Protein AF-A0A0D0CET9-F1 (afdb_monomer_lite)

Secondary structure (DSSP, 8-state):
------------------TTS-----PPPB---HHHHHHHHHHHHHHHHH-SSSS--HHHHHHHHHHHHHH--S--BS---HHHHHHHH-

pLDDT: mean 76.47, std 14.96, range [45.66, 94.25]

Organism: NCBI:txid930991

Foldseek 3Di:
DDDDDPDPPDDDDPDPPPPVVPPVPPQWQQDDDPVLVVLLVVQVVVVVVVDPPNDDDLVSLQVSLVVSCVVCVPGDGDRRHSVNSVVVVD

Radius of gyration: 24.07 Å; chains: 1; bounding box: 46×57×64 Å

Sequence (90 aa):
SRNSQVSIHSLCSQGTVDPTTLKKSRKPSAKWTLDKETAFIDFLLSQFSASSDGNPRKATFNEAATLLKKKFPKALGAEKTGDVCMSKWT

Structure (mmCIF, N/CA/C/O backbone):
data_AF-A0A0D0C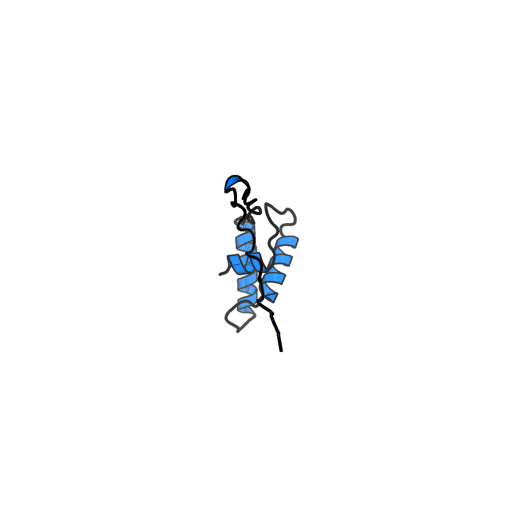ET9-F1
#
_entry.id   AF-A0A0D0CET9-F1
#
loop_
_atom_site.group_PDB
_atom_site.id
_atom_site.type_symbol
_atom_site.label_atom_id
_atom_site.label_alt_id
_atom_site.label_comp_id
_atom_site.label_asym_id
_atom_site.label_entity_id
_atom_site.label_seq_id
_atom_site.pdbx_PDB_ins_code
_atom_site.Cartn_x
_atom_site.Cartn_y
_atom_site.Cartn_z
_atom_site.occupancy
_atom_site.B_iso_or_equiv
_atom_site.auth_seq_id
_atom_site.auth_comp_id
_atom_site.auth_asym_id
_atom_site.auth_atom_id
_atom_site.pdbx_PDB_model_num
ATOM 1 N N . SER A 1 1 ? -2.069 -47.774 -51.267 1.00 45.66 1 SER A N 1
ATOM 2 C CA . SER A 1 1 ? -1.955 -48.054 -49.826 1.00 45.66 1 SER A CA 1
ATOM 3 C C . SER A 1 1 ? -2.645 -46.938 -49.069 1.00 45.66 1 SER A C 1
ATOM 5 O O . SER A 1 1 ? -2.365 -45.775 -49.328 1.00 45.66 1 SER A O 1
ATOM 7 N N . ARG A 1 2 ? -3.640 -47.302 -48.263 1.00 51.81 2 ARG A N 1
ATOM 8 C CA . ARG A 1 2 ? -4.518 -46.425 -47.483 1.00 51.81 2 ARG A CA 1
ATOM 9 C C . ARG A 1 2 ? -3.718 -45.873 -46.299 1.00 51.81 2 ARG A C 1
ATOM 11 O O . ARG A 1 2 ? -3.171 -46.672 -45.550 1.00 51.81 2 ARG A O 1
ATOM 18 N N . ASN A 1 3 ? -3.677 -44.557 -46.097 1.00 48.62 3 ASN A N 1
ATOM 19 C CA . ASN A 1 3 ? -3.450 -44.039 -44.751 1.00 48.62 3 ASN A CA 1
ATOM 20 C C . ASN A 1 3 ? -4.286 -42.781 -44.516 1.00 48.62 3 ASN A C 1
ATOM 22 O O . ASN A 1 3 ? -4.177 -41.784 -45.226 1.00 48.62 3 ASN A O 1
ATOM 26 N N . SER A 1 4 ? -5.190 -42.913 -43.557 1.00 59.09 4 SER A N 1
ATOM 27 C CA . SER A 1 4 ? -6.193 -41.948 -43.151 1.00 59.09 4 SER A CA 1
ATOM 28 C C . SER A 1 4 ? -5.808 -41.503 -41.753 1.00 59.09 4 SER A C 1
ATOM 30 O O . SER A 1 4 ? -5.846 -42.316 -40.837 1.00 59.09 4 SER A O 1
ATOM 32 N N . GLN A 1 5 ? -5.492 -40.226 -41.566 1.00 60.53 5 GLN A N 1
ATOM 33 C CA . GLN A 1 5 ? -5.522 -39.645 -40.229 1.00 60.53 5 GLN A CA 1
ATOM 34 C C . GLN A 1 5 ? -5.975 -38.193 -40.325 1.00 60.53 5 GLN A C 1
ATOM 36 O O . GLN A 1 5 ? -5.191 -37.251 -40.318 1.00 60.53 5 GLN A O 1
ATOM 41 N N . VAL A 1 6 ? -7.288 -38.031 -40.478 1.00 54.88 6 VAL A N 1
ATOM 42 C CA . VAL A 1 6 ? -7.954 -36.750 -40.262 1.00 54.88 6 VAL A CA 1
ATOM 43 C C . VAL A 1 6 ? -7.990 -36.558 -38.750 1.00 54.88 6 VAL A C 1
ATOM 45 O O . VAL A 1 6 ? -8.681 -37.286 -38.040 1.00 54.88 6 VAL A O 1
ATOM 48 N N . SER A 1 7 ? -7.162 -35.642 -38.253 1.00 56.94 7 SER A N 1
ATOM 49 C CA . SER A 1 7 ? -7.127 -35.263 -36.843 1.00 56.94 7 SER A CA 1
ATOM 50 C C . SER A 1 7 ? -8.431 -34.550 -36.492 1.00 56.94 7 SER A C 1
ATOM 52 O O . SER A 1 7 ? -8.653 -33.404 -36.879 1.00 56.94 7 SER A O 1
ATOM 54 N N . ILE A 1 8 ? -9.322 -35.248 -35.791 1.00 53.34 8 ILE A N 1
ATOM 55 C CA . ILE A 1 8 ? -10.519 -34.650 -35.204 1.00 53.34 8 ILE A CA 1
ATOM 56 C C . ILE A 1 8 ? -10.087 -34.026 -33.876 1.00 53.34 8 ILE A C 1
ATOM 58 O O . ILE A 1 8 ? -10.195 -34.641 -32.816 1.00 53.34 8 ILE A O 1
ATOM 62 N N . HIS A 1 9 ? -9.556 -32.803 -33.927 1.00 55.66 9 HIS A N 1
ATOM 63 C CA . HIS A 1 9 ? -9.466 -31.983 -32.724 1.00 55.66 9 HIS A CA 1
ATOM 64 C C . HIS A 1 9 ? -10.889 -31.573 -32.339 1.00 55.66 9 HIS A C 1
ATOM 66 O O . HIS A 1 9 ? -11.506 -30.719 -32.971 1.00 55.66 9 HIS A O 1
ATOM 72 N N . SER A 1 10 ? -11.419 -32.263 -31.328 1.00 60.03 10 SER A N 1
ATOM 73 C CA . SER A 1 10 ? -12.708 -31.994 -30.697 1.00 60.03 10 SER A CA 1
ATOM 74 C C . SER A 1 10 ? -12.868 -30.501 -30.415 1.00 60.03 10 SER A C 1
ATOM 76 O O . SER A 1 10 ? -12.041 -29.906 -29.722 1.00 60.03 10 SER A O 1
ATOM 78 N N . LEU A 1 11 ? -13.951 -29.910 -30.924 1.00 57.78 11 LEU A N 1
ATOM 79 C CA . LEU A 1 11 ? -14.416 -28.591 -30.513 1.00 57.78 11 LEU A CA 1
ATOM 80 C C . LEU A 1 11 ? -14.585 -28.591 -28.990 1.00 57.78 11 LEU A C 1
ATOM 82 O O . LEU A 1 11 ? -15.387 -29.350 -28.447 1.00 57.78 11 LEU A O 1
ATOM 86 N N . CYS A 1 12 ? -13.809 -27.756 -28.303 1.00 55.06 12 CYS A N 1
ATOM 87 C CA . CYS A 1 12 ? -14.043 -27.429 -26.905 1.00 55.06 12 CYS A CA 1
ATOM 88 C C . CYS A 1 12 ? -15.487 -26.937 -26.766 1.00 55.06 12 CYS A C 1
ATOM 90 O O . CYS A 1 12 ? -15.859 -25.944 -27.393 1.00 55.06 12 CYS A O 1
ATOM 92 N N . SER A 1 13 ? -16.289 -27.631 -25.957 1.00 56.00 13 SER A N 1
ATOM 93 C CA . SER A 1 13 ? -17.633 -27.206 -25.577 1.00 56.00 13 SER A CA 1
ATOM 94 C C . SER A 1 13 ? -17.611 -25.751 -25.113 1.00 56.00 13 SER A C 1
ATOM 96 O O . SER A 1 13 ? -17.155 -25.451 -24.010 1.00 56.00 13 SER A O 1
ATOM 98 N N . GLN A 1 14 ? -18.138 -24.838 -25.929 1.00 63.16 14 GLN A N 1
ATOM 99 C CA . GLN A 1 14 ? -18.638 -23.564 -25.426 1.00 63.16 14 GLN A CA 1
ATOM 100 C C . GLN A 1 14 ? -19.951 -23.866 -24.707 1.00 63.16 14 GLN A C 1
ATOM 102 O O . GLN A 1 14 ? -21.036 -23.741 -25.267 1.00 63.16 14 GLN A O 1
ATOM 107 N N . GLY A 1 15 ? -19.845 -24.337 -23.465 1.00 59.19 15 GLY A N 1
ATOM 108 C CA . GLY A 1 15 ? -20.977 -24.290 -22.554 1.00 59.19 15 GLY A CA 1
ATOM 109 C C . GLY A 1 15 ? -21.398 -22.831 -22.409 1.00 59.19 15 GLY A C 1
ATOM 110 O O . GLY A 1 15 ? -20.544 -21.967 -22.199 1.00 59.19 15 GLY A O 1
ATOM 111 N N . THR A 1 16 ? -22.690 -22.549 -22.568 1.00 57.12 16 THR A N 1
ATOM 112 C CA . THR A 1 16 ? -23.277 -21.237 -22.295 1.00 57.12 16 T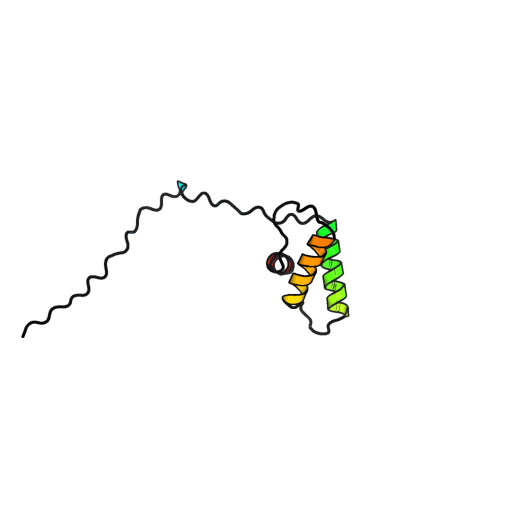HR A CA 1
ATOM 113 C C . THR A 1 16 ? -22.821 -20.783 -20.913 1.00 57.12 16 THR A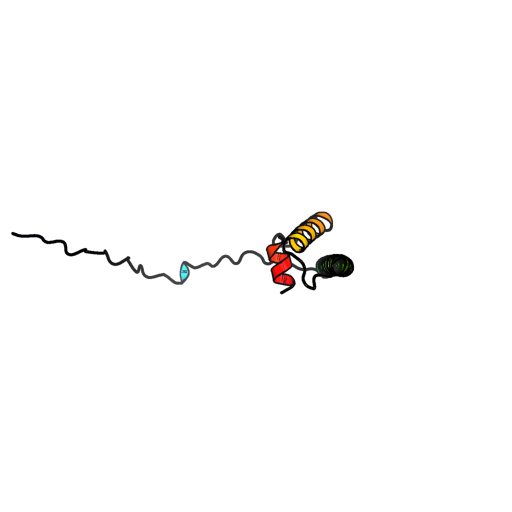 C 1
ATOM 115 O O . THR A 1 16 ? -23.218 -21.355 -19.899 1.00 57.12 16 THR A O 1
ATOM 118 N N . VAL A 1 17 ? -21.933 -19.788 -20.872 1.00 60.44 17 VAL A N 1
ATOM 119 C CA . VAL A 1 17 ? -21.492 -19.176 -19.621 1.00 60.44 17 VAL A CA 1
ATOM 120 C C . VAL A 1 17 ? -22.683 -18.390 -19.103 1.00 60.44 17 VAL A C 1
ATOM 122 O O . VAL A 1 17 ? -22.937 -17.279 -19.560 1.00 60.44 17 VAL A O 1
ATOM 125 N N . ASP A 1 18 ? -23.449 -18.993 -18.198 1.00 59.97 18 ASP A N 1
ATOM 126 C CA . ASP A 1 18 ? -24.528 -18.306 -17.505 1.00 59.97 18 ASP A CA 1
ATOM 127 C C . ASP A 1 18 ? -23.902 -17.148 -16.702 1.00 59.97 18 ASP A C 1
ATOM 129 O O . ASP A 1 18 ? -23.130 -17.400 -15.761 1.00 59.97 18 ASP A O 1
ATOM 133 N N . PRO A 1 19 ? -24.182 -15.879 -17.058 1.00 56.28 19 PRO A N 1
ATOM 134 C CA . PRO A 1 19 ? -23.569 -14.722 -16.414 1.00 56.28 19 PRO A CA 1
ATOM 135 C C . PRO A 1 19 ? -23.937 -14.606 -14.928 1.00 56.28 19 PRO A C 1
ATOM 137 O O . PRO A 1 19 ? -23.297 -13.836 -14.208 1.00 56.28 19 PRO A O 1
ATOM 140 N N . THR A 1 20 ? -24.902 -15.388 -14.431 1.00 56.22 20 THR A N 1
ATOM 141 C CA . THR A 1 20 ? -25.243 -15.443 -13.002 1.00 56.22 20 THR A CA 1
ATOM 142 C C . THR A 1 20 ? -24.269 -16.283 -12.163 1.00 56.22 20 THR A C 1
ATOM 144 O O . THR A 1 20 ? -24.189 -16.090 -10.945 1.00 56.22 20 THR A O 1
ATOM 147 N N . THR A 1 21 ? -23.462 -17.159 -12.778 1.00 53.03 21 THR A N 1
ATOM 148 C CA . THR A 1 21 ? -22.474 -17.993 -12.057 1.00 53.03 21 THR A CA 1
ATOM 149 C C . THR A 1 21 ? -21.197 -17.235 -11.687 1.00 53.03 21 THR A C 1
ATOM 151 O O . THR A 1 21 ? -20.481 -17.624 -10.762 1.00 53.03 21 THR A O 1
ATOM 154 N N . LEU A 1 22 ? -20.935 -16.088 -12.321 1.00 58.19 22 LEU A N 1
ATOM 155 C CA . LEU A 1 22 ? -19.816 -15.210 -11.984 1.00 58.19 22 LEU A CA 1
ATOM 156 C C . LEU A 1 22 ? -20.171 -14.297 -10.806 1.00 58.19 22 LEU A C 1
ATOM 158 O O . LEU A 1 22 ? -20.073 -13.069 -10.891 1.00 58.19 22 LEU A O 1
ATOM 162 N N . LYS A 1 23 ? -20.508 -14.876 -9.647 1.00 57.81 23 LYS A N 1
ATOM 163 C CA . LYS A 1 23 ? -20.358 -14.148 -8.381 1.00 57.81 23 LYS A CA 1
ATOM 164 C C . LYS A 1 23 ? -18.865 -13.942 -8.154 1.00 57.81 23 LYS A C 1
ATOM 166 O O . LYS A 1 23 ? -18.203 -14.715 -7.467 1.00 57.81 23 LYS A O 1
ATOM 171 N N . LYS A 1 24 ? -18.318 -12.890 -8.768 1.00 57.75 24 LYS A N 1
ATOM 172 C CA . LYS A 1 24 ? -16.969 -12.382 -8.520 1.00 57.75 24 LYS A CA 1
ATOM 173 C C . LYS A 1 24 ? -16.951 -11.933 -7.060 1.00 57.75 24 LYS A C 1
ATOM 175 O O . LYS A 1 24 ? -17.255 -10.783 -6.753 1.00 57.75 24 LYS A O 1
ATOM 180 N N . SER A 1 25 ? -16.663 -12.862 -6.152 1.00 57.50 25 SER A N 1
ATOM 181 C CA . SER A 1 25 ? -16.324 -12.550 -4.771 1.00 57.50 25 SER A CA 1
ATOM 182 C C . SER A 1 25 ? -15.110 -11.631 -4.835 1.00 57.50 25 SER A C 1
ATOM 184 O O . SER A 1 25 ? -13.988 -12.057 -5.120 1.00 57.50 25 SER A O 1
ATOM 186 N N . ARG A 1 26 ? -15.353 -10.323 -4.723 1.00 62.34 26 ARG A N 1
ATOM 187 C CA . ARG A 1 26 ? -14.279 -9.339 -4.686 1.00 62.34 26 ARG A CA 1
ATOM 188 C C . ARG A 1 26 ? -13.597 -9.551 -3.344 1.00 62.34 26 ARG A C 1
ATOM 190 O O . ARG A 1 26 ? -14.212 -9.328 -2.303 1.00 62.34 26 ARG A O 1
ATOM 197 N N . LYS A 1 27 ? -12.346 -10.019 -3.376 1.00 63.31 27 LYS A N 1
ATOM 198 C CA . LYS A 1 27 ? -11.494 -10.097 -2.186 1.00 63.31 27 LYS A CA 1
ATOM 199 C C . LYS A 1 27 ? -11.575 -8.744 -1.462 1.00 63.31 27 LYS A C 1
ATOM 201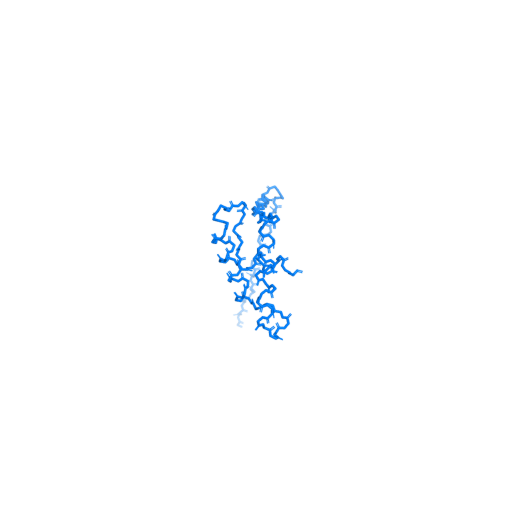 O O . LYS A 1 27 ? -11.490 -7.715 -2.140 1.00 63.31 27 LYS A O 1
ATOM 206 N N . PRO A 1 28 ? -11.789 -8.724 -0.135 1.00 64.38 28 PRO A N 1
ATOM 207 C CA . PRO A 1 28 ? -11.897 -7.475 0.604 1.00 64.38 28 PRO A CA 1
ATOM 208 C C . PRO A 1 28 ? -10.653 -6.628 0.338 1.00 64.38 28 PRO A C 1
ATOM 210 O O . PRO A 1 28 ? -9.535 -7.131 0.389 1.00 64.38 28 PRO A O 1
ATOM 213 N N . SER A 1 29 ? -10.835 -5.351 0.007 1.00 68.06 29 SER A N 1
ATOM 214 C CA . SER A 1 29 ? -9.700 -4.465 -0.232 1.00 68.06 29 SER A CA 1
ATOM 215 C C . SER A 1 29 ? -8.930 -4.224 1.066 1.00 68.06 29 SER A C 1
ATOM 217 O O . SER A 1 29 ? -9.504 -4.183 2.162 1.00 68.06 29 SER A O 1
ATOM 219 N N . ALA A 1 30 ? -7.612 -4.063 0.956 1.00 74.69 30 ALA A N 1
ATOM 220 C CA . ALA A 1 30 ? -6.808 -3.617 2.081 1.00 74.69 30 ALA A CA 1
ATOM 221 C C . ALA A 1 30 ? -7.264 -2.203 2.470 1.00 74.69 30 ALA A C 1
ATOM 223 O O . ALA A 1 30 ? -7.195 -1.274 1.664 1.00 74.69 30 ALA A O 1
ATOM 224 N N . LYS A 1 31 ? -7.753 -2.029 3.703 1.00 85.12 31 LYS A N 1
ATOM 225 C CA . LYS A 1 31 ? -8.175 -0.711 4.192 1.00 85.12 31 LYS A CA 1
ATOM 226 C C . LYS A 1 31 ? -6.949 0.068 4.642 1.00 85.12 31 LYS A C 1
ATOM 228 O O . LYS A 1 31 ? -6.265 -0.336 5.587 1.00 85.12 31 LYS A O 1
ATOM 233 N N . TRP A 1 32 ? -6.648 1.152 3.947 1.00 86.12 32 TRP A N 1
ATOM 234 C CA . TRP A 1 32 ? -5.588 2.083 4.306 1.00 86.12 32 TRP A CA 1
ATOM 235 C C . TRP A 1 32 ? -6.184 3.168 5.201 1.00 86.12 32 TRP A C 1
ATOM 237 O O . TRP A 1 32 ? -7.042 3.928 4.773 1.00 86.12 32 TRP A O 1
ATOM 247 N N . THR A 1 33 ? -5.821 3.146 6.482 1.00 89.62 33 THR A N 1
ATOM 248 C CA . THR A 1 33 ? -6.139 4.229 7.419 1.00 89.62 33 THR A CA 1
ATOM 249 C C . THR A 1 33 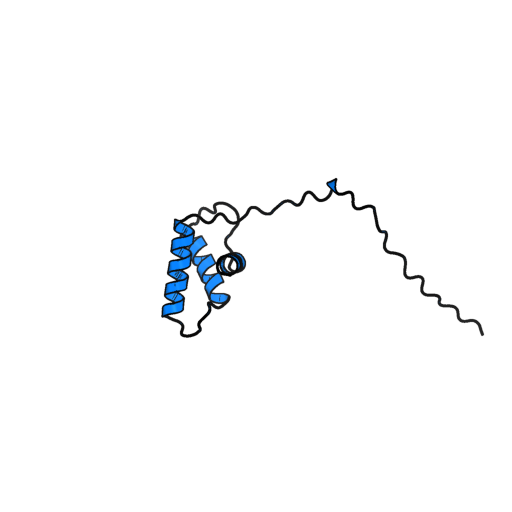? -5.025 5.264 7.350 1.00 89.62 33 THR A C 1
ATOM 251 O O . THR A 1 33 ? -3.900 4.893 7.013 1.00 89.62 33 THR A O 1
ATOM 254 N N . LEU A 1 34 ? -5.310 6.513 7.729 1.00 91.31 34 LEU A N 1
ATOM 255 C CA . LEU A 1 34 ? -4.317 7.590 7.717 1.00 91.31 34 LEU A CA 1
ATOM 256 C C . LEU A 1 34 ? -3.030 7.176 8.448 1.00 91.31 34 LEU A C 1
ATOM 258 O O . LEU A 1 34 ? -1.964 7.198 7.852 1.00 91.31 34 LEU A O 1
ATOM 262 N N . ASP A 1 35 ? -3.138 6.630 9.664 1.00 90.25 35 ASP A N 1
ATOM 263 C CA . ASP A 1 35 ? -1.972 6.165 10.436 1.00 90.25 35 ASP A CA 1
ATOM 264 C C . ASP A 1 35 ? -1.130 5.102 9.710 1.00 90.25 35 ASP A C 1
ATOM 266 O O . ASP A 1 35 ? 0.095 5.068 9.832 1.00 90.25 35 ASP A O 1
ATOM 270 N N . LYS A 1 36 ? -1.786 4.208 8.955 1.00 90.12 36 LYS A N 1
ATOM 271 C CA . LYS A 1 36 ? -1.110 3.149 8.190 1.00 90.12 36 LYS A CA 1
ATOM 272 C C . LYS A 1 36 ? -0.430 3.719 6.953 1.00 90.12 36 LYS A C 1
ATOM 274 O O . LYS A 1 36 ? 0.638 3.235 6.598 1.00 90.12 36 LYS A O 1
ATOM 279 N N . GLU A 1 37 ? -1.048 4.699 6.299 1.00 92.62 37 GLU A N 1
ATOM 280 C CA . GLU A 1 37 ? -0.453 5.402 5.160 1.00 92.62 37 GLU A CA 1
ATOM 281 C C . GLU A 1 37 ? 0.743 6.239 5.602 1.00 92.62 37 GLU A C 1
ATOM 283 O O . GLU A 1 37 ? 1.809 6.092 5.015 1.00 92.62 37 GLU A O 1
ATOM 288 N N . THR A 1 38 ? 0.623 7.007 6.687 1.00 94.25 38 THR A N 1
ATOM 289 C CA . THR A 1 38 ? 1.732 7.787 7.251 1.00 94.25 38 THR A CA 1
ATOM 290 C C . THR A 1 38 ? 2.907 6.886 7.615 1.00 94.25 38 THR A C 1
ATOM 292 O O . THR A 1 38 ? 4.012 7.091 7.130 1.00 94.25 38 THR A O 1
ATOM 295 N N . ALA A 1 39 ? 2.673 5.808 8.374 1.00 92.88 39 ALA A N 1
ATOM 296 C CA . ALA A 1 39 ? 3.744 4.881 8.744 1.00 92.88 39 ALA A CA 1
ATOM 297 C C . ALA A 1 39 ? 4.392 4.183 7.534 1.00 92.88 39 ALA A C 1
ATOM 299 O O . ALA A 1 39 ? 5.567 3.820 7.594 1.00 92.88 39 ALA A O 1
ATOM 300 N N . PHE A 1 40 ? 3.627 3.957 6.462 1.00 93.44 40 PHE A N 1
ATOM 301 C CA . PHE A 1 40 ? 4.135 3.386 5.219 1.00 93.44 40 PHE A CA 1
ATOM 302 C C . PHE A 1 40 ? 5.016 4.385 4.461 1.00 93.44 40 PHE A C 1
ATOM 304 O O . PHE A 1 40 ? 6.135 4.038 4.088 1.00 93.44 40 PHE A O 1
ATOM 311 N N . ILE A 1 41 ? 4.541 5.619 4.282 1.00 92.62 41 ILE A N 1
ATOM 312 C CA . ILE A 1 41 ? 5.268 6.686 3.586 1.00 92.62 41 ILE A CA 1
ATOM 313 C C . ILE A 1 41 ? 6.542 7.057 4.353 1.00 92.62 41 ILE A C 1
ATOM 315 O O . ILE A 1 41 ? 7.609 7.085 3.748 1.00 92.62 41 ILE A O 1
ATOM 319 N N . ASP A 1 42 ? 6.466 7.244 5.674 1.00 94.19 42 ASP A N 1
ATOM 320 C CA . ASP A 1 42 ? 7.627 7.559 6.521 1.00 94.19 42 ASP A CA 1
ATOM 321 C C . ASP A 1 42 ? 8.724 6.494 6.401 1.00 94.19 42 ASP A C 1
ATOM 323 O O . ASP A 1 42 ? 9.912 6.810 6.300 1.00 94.19 42 ASP A O 1
ATOM 327 N N . PHE A 1 43 ? 8.331 5.215 6.379 1.00 92.38 43 PHE A N 1
ATOM 328 C CA . PHE A 1 43 ? 9.275 4.118 6.192 1.00 92.38 43 PHE A CA 1
ATOM 329 C C . PHE A 1 43 ? 9.933 4.172 4.813 1.00 92.38 43 PHE A C 1
ATOM 331 O O . PHE A 1 43 ? 11.155 4.071 4.724 1.00 92.38 43 PHE A O 1
ATOM 338 N N . LEU A 1 44 ? 9.149 4.353 3.745 1.00 90.00 44 LEU A N 1
ATOM 339 C CA . LEU A 1 44 ? 9.701 4.444 2.394 1.00 90.00 44 LEU A CA 1
ATOM 340 C C . LEU A 1 44 ? 10.657 5.632 2.261 1.00 90.00 44 LEU A C 1
ATOM 342 O O . LEU A 1 44 ? 11.761 5.452 1.756 1.00 90.00 44 LEU A O 1
ATOM 346 N N . LEU A 1 45 ? 10.284 6.810 2.767 1.00 87.94 45 LEU A N 1
ATOM 347 C CA . LEU A 1 45 ? 11.141 7.999 2.761 1.00 87.94 45 LEU A CA 1
ATOM 348 C C . LEU A 1 45 ? 12.463 7.755 3.495 1.00 87.94 45 LEU A C 1
ATOM 350 O O . LEU A 1 45 ? 13.520 8.098 2.972 1.00 87.94 45 LEU A O 1
ATOM 354 N N . SER A 1 46 ? 12.427 7.095 4.656 1.00 88.06 46 SER A N 1
ATOM 355 C CA . SER A 1 46 ? 13.642 6.718 5.387 1.00 88.06 46 SER A CA 1
ATOM 356 C C . SER A 1 46 ? 14.545 5.778 4.579 1.00 88.06 46 SER A C 1
ATOM 358 O O . SER A 1 46 ? 15.767 5.925 4.615 1.00 88.06 46 SER A O 1
ATOM 360 N N . GLN A 1 47 ? 13.962 4.843 3.824 1.00 86.19 47 GLN A N 1
ATOM 361 C CA . GLN A 1 47 ? 14.711 3.936 2.951 1.00 86.19 47 GLN A CA 1
ATOM 362 C C . GLN A 1 47 ? 15.294 4.658 1.728 1.00 86.19 47 GLN A C 1
ATOM 364 O O . GLN A 1 47 ? 16.418 4.361 1.331 1.00 86.19 47 GLN A O 1
ATOM 369 N N . PHE A 1 48 ? 14.582 5.641 1.169 1.00 76.56 48 PHE A N 1
ATOM 370 C CA . PHE A 1 48 ? 15.096 6.490 0.090 1.00 76.56 48 PHE A CA 1
ATOM 371 C C . PHE A 1 48 ? 16.245 7.381 0.548 1.00 76.56 48 PHE A C 1
ATOM 373 O O . PHE A 1 48 ? 17.238 7.495 -0.155 1.00 76.56 48 PHE A O 1
ATOM 380 N N . SER A 1 49 ? 16.168 7.978 1.738 1.00 74.06 49 SER A N 1
ATOM 381 C CA . SER A 1 49 ? 17.300 8.748 2.271 1.00 74.06 49 SER A CA 1
ATOM 382 C C . SER A 1 49 ? 18.558 7.890 2.448 1.00 74.06 49 SER A C 1
ATOM 384 O O . SER A 1 49 ? 19.667 8.410 2.374 1.00 74.06 49 SER A O 1
ATOM 386 N N . ALA A 1 50 ? 18.392 6.582 2.658 1.00 69.81 50 ALA A N 1
ATOM 387 C CA . ALA A 1 50 ? 19.488 5.626 2.762 1.00 69.81 50 ALA A CA 1
ATOM 388 C C . ALA A 1 50 ? 19.939 5.046 1.405 1.00 69.81 50 ALA A C 1
ATOM 390 O O . ALA A 1 50 ? 20.988 4.404 1.344 1.00 69.81 50 ALA A O 1
ATOM 391 N N . SER A 1 51 ? 19.174 5.241 0.325 1.00 65.31 51 SER A N 1
ATOM 392 C CA . SER A 1 51 ? 19.404 4.602 -0.973 1.00 65.31 51 SER A CA 1
ATOM 393 C C . SER A 1 51 ? 19.537 5.629 -2.098 1.00 65.31 51 SER A C 1
ATOM 395 O O . SER A 1 51 ? 18.632 6.406 -2.363 1.00 65.31 51 SER A O 1
ATOM 397 N N . SER A 1 52 ? 20.655 5.596 -2.828 1.00 67.94 52 SER A N 1
ATOM 398 C CA . SER A 1 52 ? 20.841 6.408 -4.044 1.00 67.94 52 SER A CA 1
ATOM 399 C C . SER A 1 52 ? 20.059 5.871 -5.257 1.00 67.94 52 SER A C 1
ATOM 401 O O . SER A 1 52 ? 20.101 6.475 -6.329 1.00 67.94 52 SER A O 1
ATOM 403 N N . ASP A 1 53 ? 19.395 4.721 -5.118 1.00 64.25 53 ASP A N 1
ATOM 404 C CA . ASP A 1 53 ? 18.640 4.052 -6.176 1.00 64.25 53 ASP A CA 1
ATOM 405 C C . ASP A 1 53 ? 17.217 4.634 -6.151 1.00 64.25 53 ASP A C 1
ATOM 407 O O . ASP A 1 53 ? 16.461 4.407 -5.211 1.00 64.25 53 ASP A O 1
ATOM 411 N N . GLY A 1 54 ? 16.850 5.448 -7.142 1.00 71.75 54 GLY A N 1
ATOM 412 C CA . GLY A 1 54 ? 15.647 6.296 -7.115 1.00 71.75 54 GLY A CA 1
ATOM 413 C C . GLY A 1 54 ? 14.283 5.589 -7.005 1.00 71.75 54 GLY A C 1
ATOM 414 O O . GLY A 1 54 ? 13.268 6.276 -7.061 1.00 71.75 54 GLY A O 1
ATOM 415 N N . ASN A 1 55 ? 14.221 4.258 -6.846 1.00 74.62 55 ASN A N 1
ATOM 416 C CA . ASN A 1 55 ? 12.979 3.512 -6.621 1.00 74.62 55 ASN A CA 1
ATOM 417 C C . ASN A 1 55 ? 13.130 2.395 -5.567 1.00 74.62 55 ASN A C 1
ATOM 419 O O . ASN A 1 55 ? 14.143 1.688 -5.566 1.00 74.62 55 ASN A O 1
ATOM 423 N N . PRO A 1 56 ? 12.111 2.147 -4.714 1.00 73.38 56 PRO A N 1
ATOM 424 C CA . PRO A 1 56 ? 12.179 1.101 -3.707 1.00 73.38 56 PRO A CA 1
ATOM 425 C C . PRO A 1 56 ? 12.184 -0.262 -4.389 1.00 73.38 56 PRO A C 1
ATOM 427 O O . PRO A 1 56 ? 11.359 -0.560 -5.258 1.00 73.38 56 PRO A O 1
ATOM 430 N N . ARG A 1 57 ? 13.101 -1.131 -3.968 1.00 85.12 57 ARG A N 1
ATOM 431 C CA . ARG A 1 57 ? 13.140 -2.511 -4.453 1.00 85.12 57 ARG A CA 1
ATOM 432 C C . ARG A 1 57 ? 11.940 -3.278 -3.899 1.00 85.12 57 ARG A C 1
ATOM 434 O O . ARG A 1 57 ? 11.400 -2.949 -2.844 1.00 85.12 57 ARG A O 1
ATOM 441 N N . LYS A 1 58 ? 11.576 -4.390 -4.546 1.00 87.75 58 LYS A N 1
ATOM 442 C CA . LYS A 1 58 ? 10.537 -5.308 -4.034 1.00 87.75 58 LYS A CA 1
ATOM 443 C C . LYS A 1 58 ? 10.779 -5.715 -2.570 1.00 87.75 58 LYS A C 1
ATOM 445 O O . LYS A 1 58 ? 9.832 -5.834 -1.797 1.00 87.75 58 LYS A O 1
ATOM 450 N N . ALA A 1 59 ? 12.047 -5.881 -2.182 1.00 89.56 59 ALA A N 1
ATOM 451 C CA . ALA A 1 59 ? 12.447 -6.165 -0.804 1.00 89.56 59 ALA A CA 1
ATOM 452 C C . ALA A 1 59 ? 11.976 -5.080 0.182 1.00 89.56 59 ALA A C 1
ATOM 454 O O . ALA A 1 59 ? 11.384 -5.410 1.207 1.00 89.56 59 ALA A O 1
ATOM 455 N N . THR A 1 60 ? 12.116 -3.801 -0.174 1.00 91.50 60 THR A N 1
ATOM 456 C CA . THR A 1 60 ? 11.670 -2.666 0.644 1.00 91.50 60 THR A CA 1
ATOM 457 C C . THR A 1 60 ? 10.164 -2.717 0.907 1.00 91.50 60 THR A C 1
ATOM 459 O O . THR A 1 60 ? 9.716 -2.498 2.030 1.00 91.50 60 THR A O 1
ATOM 462 N N . PHE A 1 61 ? 9.356 -3.091 -0.090 1.00 92.00 61 PHE A N 1
ATOM 463 C CA . PHE A 1 61 ? 7.910 -3.243 0.104 1.00 92.00 61 PHE A CA 1
ATOM 464 C C . PHE A 1 61 ? 7.541 -4.439 1.000 1.00 92.00 61 PHE A C 1
ATOM 466 O O . PHE A 1 61 ? 6.571 -4.354 1.758 1.00 92.00 61 PHE A O 1
ATOM 473 N N . ASN A 1 62 ? 8.309 -5.534 0.968 1.00 93.06 62 ASN A N 1
ATOM 474 C CA . ASN A 1 62 ? 8.126 -6.667 1.888 1.00 93.06 62 ASN A CA 1
ATOM 475 C C . ASN A 1 62 ? 8.469 -6.290 3.340 1.00 93.06 62 ASN A C 1
ATOM 477 O O . ASN A 1 62 ? 7.767 -6.684 4.277 1.00 93.06 62 ASN A O 1
ATOM 481 N N . GLU A 1 63 ? 9.525 -5.503 3.537 1.00 93.62 63 GLU A N 1
ATOM 482 C CA . GLU A 1 63 ? 9.879 -4.971 4.855 1.00 93.62 63 GLU A CA 1
ATOM 483 C C . GLU A 1 63 ? 8.811 -4.005 5.367 1.00 93.62 63 GLU A C 1
ATOM 485 O O . GLU A 1 63 ? 8.367 -4.128 6.511 1.00 93.62 63 GLU A O 1
ATOM 490 N N . ALA A 1 64 ? 8.303 -3.124 4.501 1.00 92.88 64 ALA A N 1
ATOM 491 C CA . ALA A 1 64 ? 7.200 -2.229 4.829 1.00 92.88 64 ALA A CA 1
ATOM 492 C C . ALA A 1 64 ? 5.936 -3.005 5.244 1.00 92.88 64 ALA A C 1
ATOM 494 O O . ALA A 1 64 ? 5.296 -2.675 6.242 1.00 92.88 64 ALA A O 1
ATOM 495 N N . ALA A 1 65 ? 5.597 -4.083 4.531 1.00 92.81 65 ALA A N 1
ATOM 496 C CA . ALA A 1 65 ? 4.504 -4.981 4.907 1.00 92.81 65 ALA A CA 1
ATOM 497 C C . ALA A 1 65 ? 4.711 -5.588 6.309 1.00 92.81 65 ALA A C 1
ATOM 499 O O . ALA A 1 65 ? 3.793 -5.594 7.136 1.00 92.81 65 ALA A O 1
ATOM 500 N N . THR A 1 66 ? 5.933 -6.035 6.610 1.00 94.06 66 THR A N 1
ATOM 501 C CA . THR A 1 66 ? 6.303 -6.581 7.926 1.00 94.06 66 THR A CA 1
ATOM 502 C C . THR A 1 66 ? 6.191 -5.522 9.027 1.00 94.06 66 THR A C 1
ATOM 504 O O . THR A 1 66 ? 5.627 -5.792 10.093 1.00 94.06 66 THR A O 1
ATOM 507 N N . LEU A 1 67 ? 6.645 -4.294 8.761 1.00 94.06 67 LEU A N 1
ATOM 508 C CA . LEU A 1 67 ? 6.504 -3.155 9.668 1.00 94.06 67 LEU A CA 1
ATOM 509 C C . LEU A 1 67 ? 5.031 -2.854 9.958 1.00 94.06 67 LEU A C 1
ATOM 511 O O . LEU A 1 67 ? 4.651 -2.712 11.121 1.00 94.06 67 LEU A O 1
ATOM 515 N N . LEU A 1 68 ? 4.194 -2.780 8.920 1.00 92.12 68 LEU A N 1
ATOM 516 C CA . LEU A 1 68 ? 2.765 -2.498 9.059 1.00 92.12 68 LEU A CA 1
ATOM 517 C C . LEU A 1 68 ? 2.052 -3.594 9.854 1.00 92.12 68 LEU A C 1
ATOM 519 O O . LEU A 1 68 ? 1.209 -3.280 10.694 1.00 92.12 68 LEU A O 1
ATOM 523 N N . LYS A 1 69 ? 2.417 -4.862 9.649 1.00 90.81 69 LYS A N 1
ATOM 524 C CA . LYS A 1 69 ? 1.894 -5.988 10.434 1.00 90.81 69 LYS A CA 1
ATOM 525 C C . LYS A 1 69 ? 2.294 -5.894 11.909 1.00 90.81 69 LYS A C 1
ATOM 527 O O . LYS A 1 69 ? 1.463 -6.146 12.776 1.00 90.81 69 LYS A O 1
ATOM 532 N N . LYS A 1 70 ? 3.534 -5.480 12.199 1.00 91.19 70 LYS A N 1
ATOM 533 C CA . LYS A 1 70 ? 4.039 -5.296 13.571 1.00 91.19 70 LYS A CA 1
ATOM 534 C C . LYS A 1 70 ? 3.405 -4.092 14.276 1.00 91.19 70 LYS A C 1
ATOM 536 O O . LYS A 1 70 ? 3.003 -4.215 15.428 1.00 91.19 70 LYS A O 1
ATOM 541 N N . LYS A 1 71 ? 3.311 -2.938 13.603 1.00 91.06 71 LYS A N 1
ATOM 542 C CA . LYS A 1 71 ? 2.727 -1.704 14.166 1.00 91.06 71 LYS A CA 1
ATOM 543 C C . LYS A 1 71 ? 1.208 -1.781 14.299 1.00 91.06 71 LYS A C 1
ATOM 545 O O . LYS A 1 71 ? 0.650 -1.241 15.248 1.00 91.06 71 LYS A O 1
ATOM 550 N N . PHE A 1 72 ? 0.539 -2.457 13.367 1.00 88.25 72 PHE A N 1
ATOM 551 C CA . PHE A 1 72 ? -0.917 -2.554 13.319 1.00 88.25 72 PHE A CA 1
ATOM 552 C C . PHE A 1 72 ? -1.367 -4.022 13.288 1.00 88.25 72 PHE A C 1
ATOM 554 O O . PHE A 1 72 ? -1.899 -4.480 12.272 1.00 88.25 72 PHE A O 1
ATOM 561 N N . PRO A 1 73 ? -1.204 -4.762 14.403 1.00 82.94 73 PRO A N 1
ATOM 562 C CA . PRO A 1 73 ? -1.505 -6.195 14.461 1.00 82.94 73 PRO A CA 1
ATOM 563 C C . PRO A 1 73 ? -2.991 -6.493 14.221 1.00 82.94 73 PRO A C 1
ATOM 565 O O . PRO A 1 73 ? -3.349 -7.561 13.730 1.00 82.94 73 PRO A O 1
ATOM 568 N N . LYS A 1 74 ? -3.872 -5.525 14.511 1.00 81.69 74 LYS A N 1
ATOM 569 C CA . LYS A 1 74 ? -5.285 -5.587 14.130 1.00 81.69 74 LYS A CA 1
ATOM 570 C C . LYS A 1 74 ? -5.433 -5.223 12.649 1.00 81.69 74 LYS A C 1
ATOM 572 O O . LYS A 1 74 ? -5.470 -4.047 12.257 1.00 81.69 74 LYS A O 1
ATOM 577 N N . ALA A 1 75 ? -5.518 -6.254 11.812 1.00 68.75 75 ALA A N 1
ATOM 578 C CA . ALA A 1 75 ? -5.830 -6.096 10.401 1.00 68.75 75 ALA A CA 1
ATOM 579 C C . ALA A 1 75 ? -7.282 -5.610 10.236 1.00 68.75 75 ALA A C 1
ATOM 581 O O . ALA A 1 75 ? -8.230 -6.251 10.676 1.00 68.75 75 ALA A O 1
ATOM 582 N N . LEU A 1 76 ? -7.442 -4.450 9.596 1.00 69.94 76 LEU A N 1
ATOM 583 C CA . LEU A 1 76 ? -8.723 -3.965 9.087 1.00 69.94 76 LEU A CA 1
ATOM 584 C C . LEU A 1 76 ? -8.731 -4.267 7.587 1.00 69.94 76 LEU A C 1
ATOM 586 O O . LEU A 1 76 ? -7.956 -3.668 6.835 1.00 69.94 76 LEU A O 1
ATOM 590 N N . GLY A 1 77 ? -9.568 -5.213 7.165 1.00 74.44 77 GLY A N 1
ATOM 591 C CA . GLY A 1 77 ? -9.616 -5.694 5.781 1.00 74.44 77 GLY A CA 1
ATOM 592 C C . GLY A 1 77 ? -8.487 -6.672 5.439 1.00 74.44 77 GLY A C 1
ATOM 593 O O . GLY A 1 77 ? -7.970 -7.362 6.315 1.00 74.44 77 GLY A O 1
ATOM 594 N N . ALA A 1 78 ? -8.121 -6.747 4.156 1.00 77.50 78 ALA A N 1
ATOM 595 C CA . ALA A 1 78 ? -7.082 -7.668 3.695 1.00 77.50 78 ALA A CA 1
ATOM 596 C C . ALA A 1 78 ? -5.680 -7.327 4.225 1.00 77.50 78 ALA A C 1
ATOM 598 O O . ALA A 1 78 ? -5.351 -6.164 4.494 1.00 77.50 78 ALA A O 1
ATOM 599 N N . GLU A 1 79 ? -4.852 -8.370 4.335 1.00 83.00 79 GLU A N 1
ATOM 600 C CA . GLU A 1 79 ? -3.439 -8.260 4.689 1.00 83.00 79 GLU A CA 1
ATOM 601 C C . GLU A 1 79 ? -2.700 -7.372 3.678 1.00 83.00 79 GLU A C 1
ATOM 603 O O . GLU A 1 79 ? -2.909 -7.456 2.466 1.00 83.00 79 GLU A O 1
ATOM 608 N N . LYS A 1 80 ? -1.833 -6.496 4.192 1.00 84.31 80 LYS A N 1
ATOM 609 C CA . LYS A 1 80 ? -0.960 -5.651 3.375 1.00 84.31 80 LYS A CA 1
ATOM 610 C C . LYS A 1 80 ? 0.328 -6.413 3.110 1.00 84.31 80 LYS A C 1
ATOM 612 O O . LYS A 1 80 ? 1.281 -6.281 3.867 1.00 84.31 80 LYS A O 1
ATOM 617 N N . THR A 1 81 ? 0.316 -7.259 2.088 1.00 89.88 81 THR A N 1
ATOM 618 C CA . THR A 1 81 ? 1.522 -7.933 1.595 1.00 89.88 81 THR A CA 1
ATOM 619 C C . THR A 1 81 ? 2.413 -6.948 0.834 1.00 89.88 81 THR A C 1
ATOM 621 O O . THR A 1 81 ? 1.972 -5.853 0.477 1.00 89.88 81 THR A O 1
ATOM 624 N N . GLY A 1 82 ? 3.660 -7.332 0.548 1.00 89.62 82 GLY A N 1
ATOM 625 C CA . G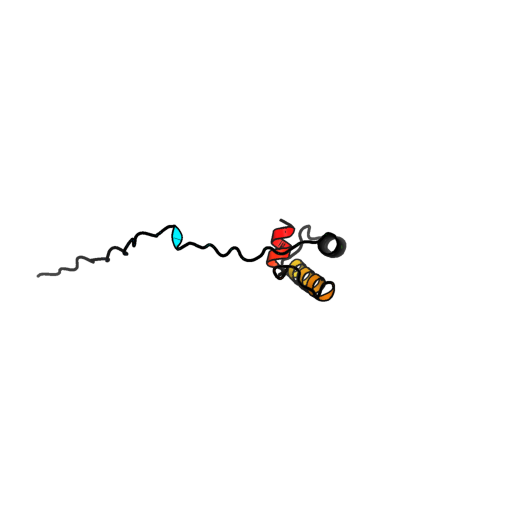LY A 1 82 ? 4.574 -6.483 -0.222 1.00 89.62 82 GLY A CA 1
ATOM 626 C C . GLY A 1 82 ? 4.015 -6.083 -1.589 1.00 89.62 82 GLY A C 1
ATOM 627 O O . GLY A 1 82 ? 4.130 -4.925 -1.975 1.00 89.62 82 GLY A O 1
ATOM 628 N N . ASP A 1 83 ? 3.304 -6.983 -2.274 1.00 90.00 83 ASP A N 1
ATOM 629 C CA . ASP A 1 83 ? 2.659 -6.670 -3.557 1.00 90.00 83 ASP A CA 1
ATOM 630 C C . ASP A 1 83 ? 1.536 -5.624 -3.408 1.00 90.00 83 ASP A C 1
ATOM 632 O O . ASP A 1 83 ? 1.365 -4.768 -4.277 1.00 90.00 83 ASP A O 1
ATOM 636 N N . VAL A 1 84 ? 0.794 -5.640 -2.291 1.00 89.38 84 VAL A N 1
ATOM 637 C CA . VAL A 1 84 ? -0.227 -4.622 -1.976 1.00 89.38 84 VAL A CA 1
ATOM 638 C C . VAL A 1 84 ? 0.424 -3.275 -1.660 1.00 89.38 84 VAL A C 1
ATOM 640 O O . VAL A 1 84 ? -0.092 -2.243 -2.081 1.00 89.38 84 VAL A O 1
ATOM 643 N N . CYS A 1 85 ? 1.550 -3.271 -0.944 1.00 89.94 85 CYS A N 1
ATOM 644 C CA . CYS A 1 85 ? 2.334 -2.064 -0.680 1.00 89.94 85 CYS A CA 1
ATOM 645 C C . CYS A 1 85 ? 2.897 -1.464 -1.977 1.00 89.94 85 CYS A C 1
ATOM 647 O O . CYS A 1 85 ? 2.778 -0.264 -2.201 1.00 89.94 85 CYS A O 1
ATOM 649 N N . MET A 1 86 ? 3.442 -2.300 -2.860 1.00 90.19 86 MET A N 1
ATOM 650 C CA . MET A 1 86 ? 3.948 -1.877 -4.167 1.00 90.19 86 MET A CA 1
ATOM 651 C C . MET A 1 86 ? 2.819 -1.307 -5.038 1.00 90.19 86 MET A C 1
ATOM 653 O O . MET A 1 86 ? 2.930 -0.192 -5.534 1.00 90.19 86 MET A O 1
ATOM 657 N N . SER A 1 87 ? 1.682 -2.007 -5.123 1.00 88.31 87 SER A N 1
ATOM 658 C CA . SER A 1 87 ? 0.495 -1.538 -5.864 1.00 88.31 87 SER A CA 1
ATOM 659 C C . SER A 1 87 ? -0.128 -0.263 -5.286 1.00 88.31 87 SER A C 1
ATOM 661 O O . SER A 1 87 ? -0.934 0.371 -5.948 1.00 88.31 87 SER A O 1
ATOM 663 N N . LYS A 1 88 ? 0.166 0.080 -4.026 1.00 88.56 88 LYS A N 1
ATOM 664 C CA . LYS A 1 88 ? -0.273 1.335 -3.399 1.00 88.56 88 LYS A CA 1
ATOM 665 C C . LYS A 1 88 ? 0.667 2.499 -3.727 1.00 88.56 88 LYS A C 1
ATOM 667 O O . LYS A 1 88 ? 0.229 3.642 -3.670 1.00 88.56 88 LYS A O 1
ATOM 672 N N . TRP A 1 89 ? 1.939 2.207 -3.996 1.00 86.25 89 TRP A N 1
ATOM 673 C CA . TRP A 1 89 ? 2.964 3.192 -4.344 1.00 86.25 89 TRP A CA 1
ATOM 674 C C . TRP A 1 89 ? 2.965 3.562 -5.833 1.00 86.25 89 TRP A C 1
ATOM 676 O O . TRP A 1 89 ? 3.293 4.695 -6.168 1.00 86.25 89 TRP A O 1
ATOM 686 N N . THR A 1 90 ? 2.619 2.603 -6.699 1.00 78.44 90 THR A N 1
ATOM 687 C CA . THR A 1 90 ? 2.512 2.789 -8.161 1.00 78.44 90 THR A CA 1
ATOM 688 C C . THR A 1 90 ? 1.139 3.319 -8.542 1.00 78.44 90 THR A C 1
ATOM 690 O O . THR A 1 90 ? 1.076 4.148 -9.473 1.00 78.44 90 THR A O 1
#